Protein AF-A0ABD0R024-F1 (afdb_monomer)

Radius of gyration: 13.86 Å; Cα contacts (8 Å, |Δi|>4): 140; chains: 1; bounding box: 34×37×31 Å

Secondary structure (DSSP, 8-state):
-EEEEE-PPTT-BHHHHHHHTHHHHHTTPEEEEEE-TTS---S------TT-BGGGEEEEEE-SSHHHHHHHHHHHHT-TT-SSEEEE--S---HHHHHTT--

Sequence (103 aa):
RVLEVTDLPEGISRPEAEKLFNQLSLCGAKIQWLKDPQCPRGPGGGRGDANDPANLYTVVAVFPNTMAAQSASFKLNNSGGSLFKLRATKKNYDLRVLERASS

Mean predicted aligned error: 8.51 Å

Nearest PDB structures (foldseek):
  2peh-assembly1_A  TM=5.669E-01  e=3.418E-03  Homo sapiens
  7r31-assembly1_A  TM=4.659E-01  e=5.455E-02  Synechocystis sp. PCC 6803
  7cyf-assembly1_D  TM=4.393E-01  e=4.240E-02  Synechocystis sp. PCC 6803 substr. Kazusa
  4wan-assembly1_E  TM=4.550E-01  e=1.024E-01  Saccharomyces cerevisiae S288C
  6snj-assembly1_A  TM=4.995E-01  e=8.175E-01  Homo sapiens

Organism: Cirrhinus mrigala (NCBI:txid683832)

Structure (mmCIF, N/CA/C/O backbone):
data_AF-A0ABD0R024-F1
#
_entry.id   AF-A0ABD0R024-F1
#
loop_
_atom_site.group_PDB
_atom_site.id
_atom_site.type_symbol
_atom_site.label_atom_id
_atom_site.label_alt_id
_atom_site.label_comp_id
_atom_site.label_asym_id
_atom_site.label_entity_id
_atom_site.label_seq_id
_atom_site.pdbx_PDB_ins_code
_atom_site.Cartn_x
_atom_site.Cartn_y
_atom_site.Cartn_z
_atom_site.occupancy
_atom_site.B_iso_or_equiv
_atom_site.auth_seq_id
_atom_site.auth_comp_id
_atom_site.auth_asym_id
_atom_site.auth_atom_id
_atom_site.pdbx_PDB_model_num
ATOM 1 N N . ARG A 1 1 ? -2.332 -6.949 11.296 1.00 84.44 1 ARG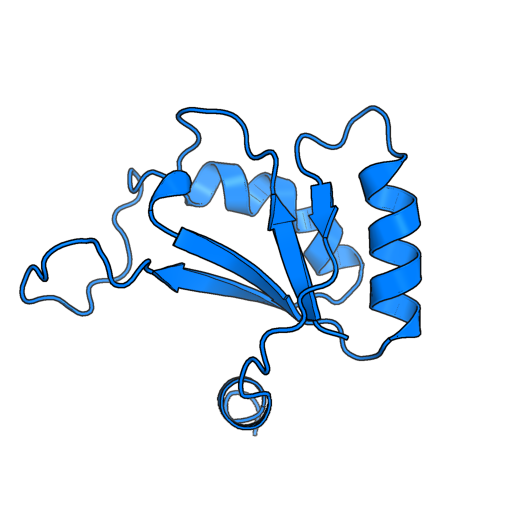 A N 1
ATOM 2 C CA . ARG A 1 1 ? -1.503 -7.446 10.169 1.00 84.44 1 ARG A CA 1
ATOM 3 C C . ARG A 1 1 ? -1.721 -6.709 8.841 1.00 84.44 1 ARG A C 1
ATOM 5 O O . ARG A 1 1 ? -0.959 -6.958 7.924 1.00 84.44 1 ARG A O 1
ATOM 12 N N . VAL A 1 2 ? -2.725 -5.832 8.706 1.00 89.38 2 VAL A N 1
ATOM 13 C CA . VAL A 1 2 ? -2.959 -5.041 7.479 1.00 89.38 2 VAL A CA 1
ATOM 14 C C . VAL A 1 2 ? -2.572 -3.590 7.730 1.00 89.38 2 VAL A C 1
ATOM 16 O O . VAL A 1 2 ? -2.898 -3.065 8.796 1.00 89.38 2 VAL A O 1
ATOM 19 N N . LEU A 1 3 ? -1.894 -2.966 6.771 1.00 92.25 3 LEU A N 1
ATOM 20 C CA . LEU A 1 3 ? -1.506 -1.557 6.803 1.00 92.25 3 LEU A CA 1
ATOM 21 C C . LEU A 1 3 ? -1.961 -0.871 5.515 1.00 92.25 3 LEU A C 1
ATOM 23 O O . LEU A 1 3 ? -1.887 -1.460 4.443 1.00 92.25 3 LEU A O 1
ATOM 27 N N . GLU A 1 4 ? -2.429 0.365 5.621 1.00 92.69 4 GLU A N 1
ATOM 28 C CA . GLU A 1 4 ? -2.708 1.224 4.470 1.00 92.69 4 GLU A CA 1
ATOM 29 C C . GLU A 1 4 ? -1.424 1.939 4.053 1.00 92.69 4 GLU A C 1
ATOM 31 O O . GLU A 1 4 ? -0.647 2.376 4.907 1.00 92.69 4 GLU A O 1
ATOM 36 N N . VAL A 1 5 ? -1.208 2.058 2.747 1.00 92.50 5 VAL A N 1
ATOM 37 C CA . VAL A 1 5 ? -0.141 2.887 2.193 1.00 92.50 5 VAL A CA 1
ATOM 38 C C . VAL A 1 5 ? -0.684 4.300 1.980 1.00 92.50 5 VAL A C 1
ATOM 40 O O . VAL A 1 5 ? -1.733 4.481 1.364 1.00 92.50 5 VAL A O 1
ATOM 43 N N . THR A 1 6 ? 0.027 5.300 2.491 1.00 90.56 6 THR A N 1
ATOM 44 C CA . THR A 1 6 ? -0.299 6.729 2.384 1.00 90.56 6 THR A CA 1
ATOM 45 C C . THR A 1 6 ? 0.924 7.530 1.929 1.00 90.56 6 THR A C 1
ATOM 47 O O . THR A 1 6 ? 1.994 6.956 1.728 1.00 90.56 6 THR A O 1
ATOM 50 N N . ASP A 1 7 ? 0.777 8.852 1.782 1.00 90.50 7 ASP A N 1
ATOM 51 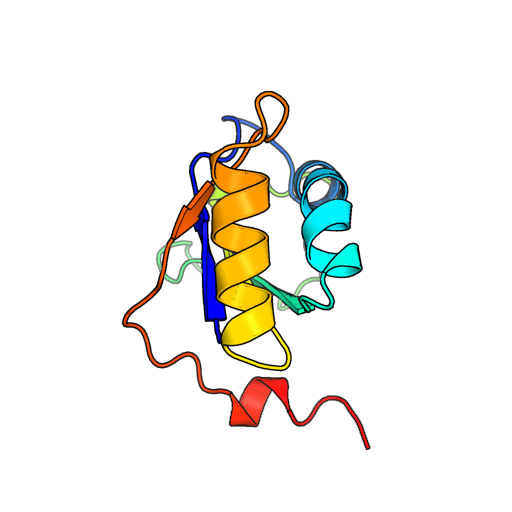C CA . ASP A 1 7 ? 1.835 9.767 1.311 1.00 90.50 7 ASP A CA 1
ATOM 52 C C . ASP A 1 7 ? 2.412 9.364 -0.060 1.00 90.50 7 ASP A C 1
ATOM 54 O O . ASP A 1 7 ? 3.577 9.621 -0.337 1.00 90.50 7 ASP A O 1
ATOM 58 N N . LEU A 1 8 ? 1.617 8.716 -0.921 1.00 90.19 8 LEU A N 1
ATOM 59 C CA . LEU A 1 8 ? 2.065 8.425 -2.280 1.00 90.19 8 LEU A CA 1
ATOM 60 C C . LEU A 1 8 ? 2.336 9.732 -3.036 1.00 90.19 8 LEU A C 1
ATOM 62 O O . LEU A 1 8 ? 1.574 10.689 -2.868 1.00 90.19 8 LEU A O 1
ATOM 66 N N . PRO A 1 9 ? 3.383 9.774 -3.876 1.00 89.56 9 PRO A N 1
ATOM 67 C CA . PRO A 1 9 ? 3.698 10.963 -4.650 1.00 89.56 9 PRO A CA 1
ATOM 68 C C . PRO A 1 9 ? 2.528 11.337 -5.564 1.00 89.56 9 PRO A C 1
ATOM 70 O O . PRO A 1 9 ? 1.904 10.480 -6.193 1.00 89.56 9 PRO A O 1
ATOM 73 N N . GLU A 1 10 ? 2.212 12.628 -5.615 1.00 88.25 10 GLU A N 1
ATOM 74 C CA . GLU A 1 10 ? 1.125 13.137 -6.445 1.00 88.25 10 GLU A CA 1
ATOM 75 C C . GLU A 1 10 ? 1.394 12.836 -7.927 1.00 88.25 10 GLU A C 1
ATOM 77 O O . GLU A 1 10 ? 2.521 12.955 -8.403 1.00 88.25 10 GLU A O 1
ATOM 82 N N . GLY A 1 11 ? 0.357 12.410 -8.652 1.00 86.44 11 GLY A N 1
ATOM 83 C CA . GLY A 1 11 ? 0.464 12.074 -10.073 1.00 86.44 11 GLY A CA 1
ATOM 84 C C . GLY A 1 11 ? 1.101 10.715 -10.373 1.00 86.44 11 GLY A C 1
ATOM 85 O O . GLY A 1 11 ? 1.205 10.365 -11.544 1.00 86.44 11 GLY A O 1
ATOM 86 N N . ILE A 1 12 ? 1.486 9.926 -9.360 1.00 90.69 12 ILE A N 1
ATOM 87 C CA . ILE A 1 12 ? 2.038 8.590 -9.601 1.00 90.69 12 ILE A CA 1
ATOM 88 C C . ILE A 1 12 ? 0.990 7.647 -10.191 1.00 90.69 12 ILE A C 1
ATOM 90 O O . ILE A 1 12 ? -0.131 7.517 -9.680 1.00 90.69 12 ILE A O 1
ATOM 94 N N . SER A 1 13 ? 1.377 6.941 -11.247 1.00 89.69 13 SER A N 1
ATOM 95 C CA . SER A 1 13 ? 0.540 5.914 -11.856 1.00 89.69 13 SER A CA 1
ATOM 96 C C . SER A 1 13 ? 0.548 4.646 -11.007 1.00 89.69 13 SER A C 1
ATOM 98 O O . SER A 1 13 ? 1.519 4.334 -10.310 1.00 89.69 13 SER A O 1
ATOM 100 N N . ARG A 1 14 ? -0.507 3.842 -11.107 1.00 87.38 14 ARG A N 1
ATOM 101 C CA . ARG A 1 14 ? -0.592 2.530 -10.459 1.00 87.38 14 ARG A CA 1
ATOM 102 C C . ARG A 1 14 ? 0.667 1.661 -10.660 1.00 87.38 14 ARG A C 1
ATOM 104 O O . ARG A 1 14 ? 1.228 1.250 -9.645 1.00 87.38 14 ARG A O 1
ATOM 111 N N . PRO A 1 15 ? 1.169 1.401 -11.886 1.00 87.88 15 PRO A N 1
ATOM 112 C CA . PRO A 1 15 ? 2.360 0.564 -12.066 1.00 87.88 15 PRO A CA 1
ATOM 113 C C . PRO A 1 15 ? 3.644 1.189 -11.505 1.00 87.88 15 PRO A C 1
ATOM 115 O O . PRO A 1 15 ? 4.565 0.470 -11.122 1.00 87.88 15 PRO A O 1
ATOM 118 N N . GLU A 1 16 ? 3.739 2.518 -11.437 1.00 90.25 16 GLU A N 1
ATOM 119 C CA . GLU A 1 16 ? 4.877 3.189 -10.802 1.00 90.25 16 GLU A CA 1
ATOM 120 C C . GLU A 1 16 ? 4.846 2.996 -9.287 1.00 90.25 16 GLU A C 1
ATOM 122 O O . GLU A 1 16 ? 5.859 2.644 -8.682 1.00 90.25 16 GLU A O 1
ATOM 127 N N . ALA A 1 17 ? 3.671 3.138 -8.680 1.00 90.75 17 ALA A N 1
ATOM 128 C CA . ALA A 1 17 ? 3.478 2.869 -7.264 1.00 90.75 17 ALA A CA 1
ATOM 129 C C . ALA A 1 17 ? 3.726 1.388 -6.925 1.00 90.75 17 ALA A C 1
ATOM 131 O O . ALA A 1 17 ? 4.352 1.095 -5.908 1.00 90.75 17 ALA A O 1
ATOM 132 N N . GLU A 1 18 ? 3.357 0.445 -7.801 1.00 89.25 18 GLU A N 1
ATOM 133 C CA . GLU A 1 18 ? 3.706 -0.974 -7.621 1.00 89.25 18 GLU A CA 1
ATOM 134 C C . GLU A 1 18 ? 5.220 -1.202 -7.506 1.00 89.25 18 GLU A C 1
ATOM 136 O O . GLU A 1 18 ? 5.650 -2.019 -6.688 1.00 89.25 18 GLU A O 1
ATOM 141 N N . LYS A 1 19 ? 6.046 -0.433 -8.232 1.00 89.94 19 LYS A N 1
ATOM 142 C CA . LYS A 1 19 ? 7.512 -0.513 -8.099 1.00 89.94 19 LYS A CA 1
ATOM 143 C C . LYS A 1 19 ? 7.985 -0.099 -6.707 1.00 89.94 19 LYS A C 1
ATOM 145 O O . LYS A 1 19 ? 8.914 -0.719 -6.189 1.00 89.94 19 LYS A O 1
ATOM 150 N N . LEU A 1 20 ? 7.345 0.898 -6.089 1.00 90.50 20 LEU A N 1
ATOM 151 C CA . LEU A 1 20 ? 7.643 1.316 -4.712 1.00 90.50 20 LEU A CA 1
ATOM 152 C C . LEU A 1 20 ? 7.311 0.200 -3.715 1.00 90.50 20 LEU A C 1
ATOM 154 O O . LEU A 1 20 ? 8.041 -0.037 -2.751 1.00 90.50 20 LEU A O 1
ATOM 158 N N . PHE A 1 21 ? 6.238 -0.544 -3.979 1.00 90.31 21 PHE A N 1
ATOM 159 C CA . PHE A 1 21 ? 5.762 -1.608 -3.098 1.00 90.31 21 PHE A CA 1
ATOM 160 C C . PHE A 1 21 ? 6.555 -2.908 -3.197 1.00 90.31 21 PHE A C 1
ATOM 162 O O . PHE A 1 21 ? 6.326 -3.814 -2.394 1.00 90.31 21 PHE A O 1
ATOM 169 N N . ASN A 1 22 ? 7.549 -2.998 -4.083 1.00 90.19 22 ASN A N 1
ATOM 170 C CA . ASN A 1 22 ? 8.485 -4.121 -4.078 1.00 90.19 22 ASN A CA 1
ATOM 171 C C . ASN A 1 22 ? 9.118 -4.330 -2.695 1.00 90.19 22 ASN A C 1
ATOM 173 O O . ASN A 1 22 ? 9.248 -5.467 -2.251 1.00 90.19 22 ASN A O 1
ATOM 177 N N . GLN A 1 23 ? 9.429 -3.257 -1.955 1.00 88.62 23 GLN A N 1
ATOM 178 C CA . GLN A 1 23 ? 9.979 -3.388 -0.599 1.00 88.62 23 GLN A CA 1
ATOM 179 C C . GLN A 1 23 ? 8.986 -3.997 0.403 1.00 88.62 23 GLN A C 1
ATOM 181 O O . GLN A 1 23 ? 9.386 -4.731 1.308 1.00 88.62 23 GLN A O 1
ATOM 186 N N . LEU A 1 24 ? 7.690 -3.730 0.230 1.00 90.50 24 LEU A N 1
ATOM 187 C CA . LEU A 1 24 ? 6.628 -4.351 1.023 1.00 90.50 24 LEU A CA 1
ATOM 188 C C . LEU A 1 24 ? 6.494 -5.836 0.681 1.00 90.50 24 LEU A C 1
ATOM 190 O O . LEU A 1 24 ? 6.412 -6.663 1.588 1.00 90.50 24 LEU A O 1
ATOM 194 N N . SER A 1 25 ? 6.543 -6.170 -0.611 1.00 88.44 25 SER A N 1
ATOM 195 C CA . SER A 1 25 ? 6.531 -7.555 -1.096 1.00 88.44 25 SER A CA 1
ATOM 196 C C . SER A 1 25 ? 7.716 -8.360 -0.551 1.00 88.44 25 SER A C 1
ATOM 198 O O . SER A 1 25 ? 7.536 -9.471 -0.058 1.00 88.44 25 SER A O 1
ATOM 200 N N . LEU A 1 26 ? 8.913 -7.760 -0.495 1.00 88.06 26 LEU A N 1
ATOM 201 C CA . LEU A 1 26 ? 10.098 -8.355 0.142 1.00 88.06 26 LEU A CA 1
ATOM 202 C C . LEU A 1 26 ? 9.916 -8.613 1.647 1.00 88.06 26 LEU A C 1
ATOM 204 O O . LEU A 1 26 ? 10.527 -9.526 2.195 1.00 88.06 26 LEU A O 1
ATOM 208 N N . CYS A 1 27 ? 9.060 -7.841 2.321 1.00 85.69 27 CYS A N 1
ATOM 209 C CA . CYS A 1 27 ? 8.665 -8.089 3.712 1.00 85.69 27 CYS A CA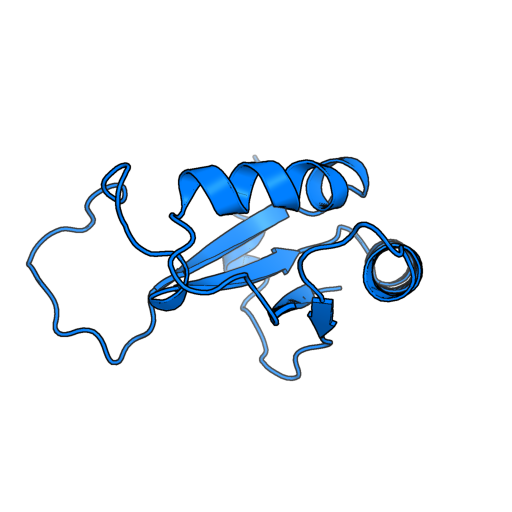 1
ATOM 210 C C . CYS A 1 27 ? 7.526 -9.124 3.839 1.00 85.69 27 CYS A C 1
ATOM 212 O O . CYS A 1 27 ? 6.996 -9.323 4.935 1.00 85.69 27 CYS A O 1
ATOM 214 N N . GLY A 1 28 ? 7.125 -9.763 2.736 1.00 87.06 28 GLY A N 1
ATOM 215 C CA . GLY A 1 28 ? 6.041 -10.741 2.672 1.00 87.06 28 GLY A CA 1
ATOM 216 C C . GLY A 1 28 ? 4.645 -10.125 2.600 1.00 87.06 28 GLY A C 1
ATOM 217 O O . GLY A 1 28 ? 3.663 -10.829 2.829 1.00 87.06 28 GLY A O 1
ATOM 218 N N . ALA A 1 29 ? 4.522 -8.823 2.332 1.00 91.00 29 ALA A N 1
ATOM 219 C CA . ALA A 1 29 ? 3.217 -8.188 2.215 1.00 91.00 29 ALA A CA 1
ATOM 220 C C . ALA A 1 29 ? 2.589 -8.454 0.844 1.00 91.00 29 ALA A C 1
ATOM 222 O O . ALA A 1 29 ? 3.194 -8.198 -0.196 1.00 91.00 29 ALA A O 1
ATOM 223 N N . LYS A 1 30 ? 1.324 -8.868 0.838 1.00 90.25 30 LYS A N 1
ATOM 224 C CA . LYS A 1 30 ? 0.494 -8.874 -0.365 1.00 90.25 30 LYS A CA 1
ATOM 225 C C . LYS A 1 30 ? -0.118 -7.493 -0.560 1.00 90.25 30 LYS A C 1
ATOM 227 O O . LYS A 1 30 ? -0.808 -6.992 0.329 1.00 90.25 30 LYS A O 1
ATOM 232 N N . ILE A 1 31 ? 0.121 -6.893 -1.719 1.00 90.38 31 ILE A N 1
ATOM 233 C CA . ILE A 1 31 ? -0.426 -5.582 -2.066 1.00 90.38 31 ILE A CA 1
ATOM 234 C C . ILE A 1 31 ? -1.793 -5.756 -2.704 1.00 90.38 31 ILE A C 1
ATOM 236 O O . ILE A 1 31 ? -1.964 -6.534 -3.642 1.00 90.38 31 ILE A O 1
ATOM 240 N N . GLN A 1 32 ? -2.768 -5.025 -2.188 1.00 88.19 32 GLN A N 1
ATOM 241 C CA . GLN A 1 32 ? -4.131 -5.039 -2.671 1.00 88.19 32 GLN A CA 1
ATOM 242 C C . GLN A 1 32 ? -4.563 -3.609 -2.976 1.00 88.19 32 GLN A C 1
ATOM 244 O O . GLN A 1 32 ? -4.569 -2.733 -2.115 1.00 88.19 32 GLN A O 1
ATOM 249 N N . TRP A 1 33 ? -4.953 -3.400 -4.226 1.00 87.75 33 TRP A N 1
ATOM 250 C CA . TRP A 1 33 ? -5.519 -2.152 -4.712 1.00 87.75 33 TRP A CA 1
ATOM 251 C C . TRP A 1 33 ? -7.035 -2.203 -4.534 1.00 87.75 33 TRP A C 1
ATOM 253 O O . TRP A 1 33 ? -7.691 -3.105 -5.062 1.00 87.75 33 TRP A O 1
ATOM 263 N N . LEU A 1 34 ? -7.591 -1.268 -3.770 1.00 85.19 34 LEU A N 1
ATOM 264 C CA . LEU A 1 34 ? -9.025 -1.134 -3.532 1.00 85.19 34 LEU A CA 1
ATOM 265 C C . LEU A 1 34 ? -9.493 0.166 -4.179 1.00 85.19 34 LEU A C 1
ATOM 267 O O . LEU A 1 34 ? -9.071 1.240 -3.770 1.00 85.19 34 LEU A O 1
ATOM 271 N N . LYS A 1 35 ? -10.336 0.082 -5.208 1.00 79.81 35 LYS A N 1
ATOM 272 C CA . LYS A 1 35 ? -10.855 1.274 -5.891 1.00 79.81 35 LYS A CA 1
ATOM 273 C C . LYS A 1 35 ? -11.767 2.062 -4.953 1.00 79.81 35 LYS A C 1
ATOM 275 O O . LYS A 1 35 ? -12.622 1.459 -4.300 1.00 79.81 35 LYS A O 1
ATOM 280 N N . ASP A 1 36 ? -11.589 3.378 -4.890 1.00 70.56 36 ASP A N 1
ATOM 281 C CA . ASP A 1 36 ? -12.433 4.216 -4.046 1.00 70.56 36 ASP A CA 1
ATOM 282 C C . ASP A 1 36 ? -13.895 4.198 -4.549 1.00 70.56 36 ASP A C 1
ATOM 284 O O . ASP A 1 36 ? -14.138 4.336 -5.757 1.00 70.56 36 ASP A O 1
ATOM 288 N N . PRO A 1 37 ? -14.888 3.988 -3.662 1.00 58.06 37 PRO A N 1
ATOM 289 C CA . PRO A 1 37 ? -16.294 3.892 -4.049 1.00 58.06 37 PRO A CA 1
ATOM 290 C C . PRO A 1 37 ? -16.882 5.201 -4.600 1.00 58.06 37 PRO A C 1
ATOM 292 O O . PRO A 1 37 ? -17.970 5.157 -5.175 1.00 58.06 37 PRO A O 1
ATOM 295 N N . GLN A 1 38 ? -16.208 6.344 -4.440 1.00 55.09 38 GLN A N 1
ATOM 296 C CA . GLN A 1 38 ? -16.685 7.652 -4.899 1.00 55.09 38 GLN A CA 1
ATOM 297 C C . GLN A 1 38 ? -16.435 7.899 -6.394 1.00 55.09 38 GLN A C 1
ATOM 299 O O . GLN A 1 38 ? -16.994 8.840 -6.954 1.00 55.09 38 GLN A O 1
ATOM 304 N N . CYS A 1 39 ? -15.651 7.054 -7.072 1.00 50.22 39 CYS A N 1
ATOM 305 C CA . CYS A 1 39 ? -15.498 7.142 -8.523 1.00 50.22 39 CYS A CA 1
ATOM 306 C C . CYS A 1 39 ? -16.740 6.566 -9.231 1.00 50.22 39 CYS A C 1
ATOM 308 O O . CYS A 1 39 ? -16.995 5.360 -9.116 1.00 50.22 39 CYS A O 1
ATOM 310 N N . PRO A 1 40 ? -17.513 7.376 -9.984 1.00 45.81 40 PRO A N 1
ATOM 311 C CA . PRO A 1 40 ? -18.692 6.896 -10.688 1.00 45.81 40 PRO A CA 1
ATOM 312 C C . PRO A 1 40 ? -18.319 5.770 -11.658 1.00 45.81 40 PRO A C 1
ATOM 314 O O . PRO A 1 40 ? -17.348 5.829 -12.413 1.00 45.81 40 PRO A O 1
ATOM 317 N N . ARG A 1 41 ? -19.096 4.692 -11.564 1.00 54.44 41 ARG A N 1
ATOM 318 C CA . ARG A 1 41 ? -18.909 3.425 -12.267 1.00 54.44 41 ARG A CA 1
ATOM 319 C C . ARG A 1 41 ? -18.986 3.619 -13.783 1.00 54.44 41 ARG A C 1
ATOM 321 O O . ARG A 1 41 ? -20.069 3.822 -14.319 1.00 54.44 41 ARG A O 1
ATOM 328 N N . GLY A 1 42 ? -17.864 3.441 -14.474 1.00 46.38 42 GLY A N 1
ATOM 329 C CA . GLY A 1 42 ? -17.885 2.925 -15.843 1.00 46.38 42 GLY A CA 1
ATOM 330 C C . GLY A 1 42 ? -18.159 1.411 -15.815 1.00 46.38 42 GLY A C 1
ATOM 331 O O . GLY A 1 42 ? -17.687 0.735 -14.892 1.00 46.38 42 GLY A O 1
ATOM 332 N N . PRO A 1 43 ? -18.925 0.853 -16.769 1.00 42.53 43 PRO A N 1
ATOM 333 C CA . PRO A 1 43 ? -19.264 -0.564 -16.812 1.00 42.53 43 PRO A CA 1
ATOM 334 C C . PRO A 1 43 ? -18.034 -1.353 -17.263 1.00 42.53 43 PRO A C 1
ATOM 336 O O . PRO A 1 43 ? -17.810 -1.595 -18.442 1.00 42.53 43 PRO A O 1
ATOM 339 N N . GLY A 1 44 ? -17.186 -1.720 -16.316 1.00 44.41 44 GLY A N 1
ATOM 340 C CA . GLY A 1 44 ? -15.998 -2.494 -16.618 1.00 44.41 44 GLY A CA 1
ATOM 341 C C . GLY A 1 44 ? -15.255 -2.830 -15.347 1.00 44.41 44 GLY A C 1
ATOM 342 O O . GLY A 1 44 ? -14.546 -1.989 -14.800 1.00 44.41 44 GLY A O 1
ATOM 343 N N . GLY A 1 45 ? -15.356 -4.086 -14.909 1.00 48.41 45 GLY A N 1
ATOM 344 C CA . GLY A 1 45 ? -14.353 -4.735 -14.058 1.00 48.41 45 GLY A CA 1
ATOM 345 C C . GLY A 1 45 ? -13.039 -4.913 -14.828 1.00 48.41 45 GLY A C 1
ATOM 346 O O . GLY A 1 45 ? -12.524 -6.021 -14.962 1.00 48.41 45 GLY A O 1
ATOM 347 N N . GLY A 1 46 ? -12.562 -3.819 -15.418 1.00 46.47 46 GLY A N 1
ATOM 348 C CA . GLY A 1 46 ? -11.397 -3.731 -16.264 1.00 46.47 46 GLY A CA 1
ATOM 349 C C . GLY A 1 46 ? -10.180 -3.579 -15.380 1.00 46.47 46 GLY A C 1
ATOM 350 O O . GLY A 1 46 ? -10.032 -2.603 -14.653 1.00 46.47 46 GLY A O 1
ATOM 351 N N . ARG A 1 47 ? -9.349 -4.612 -15.428 1.00 54.72 47 ARG A N 1
ATOM 352 C CA . ARG A 1 47 ? -7.893 -4.578 -15.279 1.00 54.72 47 ARG A CA 1
ATOM 353 C C . ARG A 1 47 ? -7.415 -3.145 -15.560 1.00 54.72 47 ARG A C 1
ATOM 355 O O . ARG A 1 47 ? -7.547 -2.704 -16.695 1.00 54.72 47 ARG A O 1
ATOM 362 N N . GLY A 1 48 ? 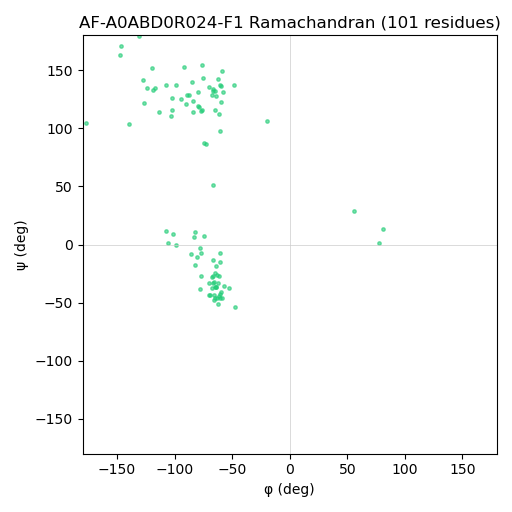-7.025 -2.429 -14.501 1.00 52.91 48 GLY A N 1
ATOM 363 C CA . GLY A 1 48 ? -6.701 -1.003 -14.568 1.00 52.91 48 GLY A CA 1
ATOM 364 C C . GLY A 1 48 ? -5.766 -0.715 -15.735 1.00 52.91 48 GLY A C 1
ATOM 365 O O . GLY A 1 48 ? -4.855 -1.502 -16.002 1.00 52.91 48 GLY A O 1
ATOM 366 N N . ASP A 1 49 ? -6.050 0.367 -16.441 1.00 56.69 49 ASP A N 1
ATOM 367 C CA . ASP A 1 49 ? -5.210 0.862 -17.515 1.00 56.69 49 ASP A CA 1
ATOM 368 C C . ASP A 1 49 ? -3.810 1.162 -16.954 1.00 56.69 49 ASP A C 1
ATOM 370 O O . ASP A 1 49 ? -3.652 1.508 -15.778 1.00 56.69 49 ASP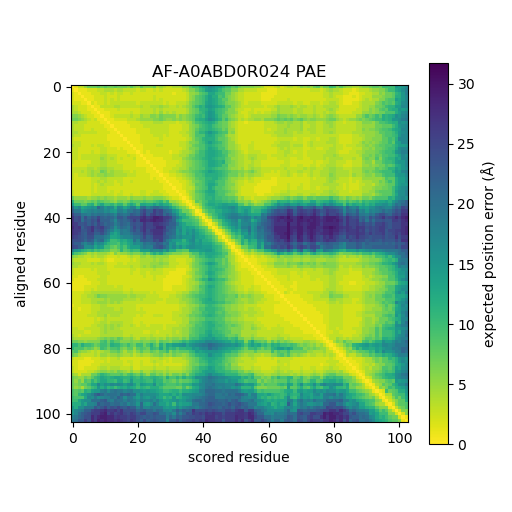 A O 1
ATOM 374 N N . ALA A 1 50 ? -2.768 1.023 -17.774 1.00 58.53 50 ALA A N 1
ATOM 375 C CA . ALA A 1 50 ? -1.392 1.270 -17.340 1.00 58.53 50 ALA A CA 1
ATOM 376 C C . ALA A 1 50 ? -1.169 2.719 -16.851 1.00 58.53 50 ALA A C 1
ATOM 378 O O . ALA A 1 50 ? -0.179 2.981 -16.170 1.00 58.53 50 ALA A O 1
ATOM 379 N N . ASN A 1 51 ? -2.094 3.636 -17.150 1.00 65.44 51 ASN A N 1
ATOM 380 C CA . ASN A 1 51 ? -2.044 5.042 -16.750 1.00 65.44 51 ASN A CA 1
ATOM 381 C C . ASN A 1 51 ? -3.057 5.415 -15.654 1.00 65.44 51 ASN A C 1
ATOM 383 O O . ASN A 1 51 ? -3.270 6.599 -15.401 1.00 65.44 51 ASN A O 1
ATOM 387 N N . ASP A 1 52 ? -3.703 4.442 -15.004 1.00 82.00 52 ASP A N 1
ATOM 388 C CA . ASP A 1 52 ? -4.601 4.721 -13.880 1.00 82.00 52 ASP A CA 1
ATOM 389 C C . ASP A 1 52 ? -3.831 5.428 -12.743 1.00 82.00 52 ASP A C 1
ATOM 391 O O . ASP A 1 52 ? -2.860 4.861 -12.223 1.00 82.00 52 ASP A O 1
ATOM 395 N N . PRO A 1 53 ? -4.245 6.631 -12.307 1.00 85.81 53 PRO A N 1
ATOM 396 C CA . PRO A 1 53 ? -3.565 7.322 -11.223 1.00 85.81 53 PRO A CA 1
ATOM 397 C C . PRO A 1 53 ? -3.803 6.597 -9.892 1.00 85.81 53 PRO A C 1
ATOM 399 O O . PRO A 1 53 ? -4.917 6.175 -9.566 1.00 85.81 53 PRO A O 1
ATOM 402 N N . ALA A 1 54 ? -2.740 6.439 -9.100 1.00 88.25 54 ALA A N 1
ATOM 403 C CA . ALA A 1 54 ? -2.777 5.652 -7.868 1.00 88.25 54 ALA A CA 1
ATOM 404 C C . ALA A 1 54 ? -3.707 6.255 -6.801 1.00 88.25 54 ALA A C 1
ATOM 406 O O . ALA A 1 54 ? -4.228 5.523 -5.966 1.00 88.25 54 ALA A O 1
ATOM 407 N N . ASN A 1 55 ? -3.951 7.569 -6.851 1.00 84.69 55 ASN A N 1
ATOM 408 C CA . ASN A 1 55 ? -4.816 8.287 -5.909 1.00 84.69 55 ASN A CA 1
ATOM 409 C C . ASN A 1 55 ? -6.296 7.856 -5.958 1.00 84.69 55 ASN A C 1
ATOM 411 O O . ASN A 1 55 ? -7.019 8.089 -4.993 1.00 84.69 55 ASN A O 1
ATOM 415 N N . LEU A 1 56 ? -6.746 7.201 -7.035 1.00 85.44 56 LEU A N 1
ATOM 416 C CA . LEU A 1 56 ? -8.107 6.656 -7.156 1.00 85.44 56 LEU A CA 1
ATOM 417 C C . LEU A 1 56 ? -8.296 5.357 -6.366 1.00 85.44 56 LEU A C 1
ATOM 419 O O . LEU A 1 56 ? -9.404 4.813 -6.286 1.00 85.44 56 LEU A O 1
ATOM 423 N N . TYR A 1 57 ? -7.208 4.822 -5.823 1.00 86.12 57 TYR A N 1
ATOM 424 C CA . TYR A 1 57 ? -7.183 3.547 -5.146 1.00 86.12 57 TYR A CA 1
ATOM 425 C C . TYR A 1 57 ? -6.642 3.720 -3.72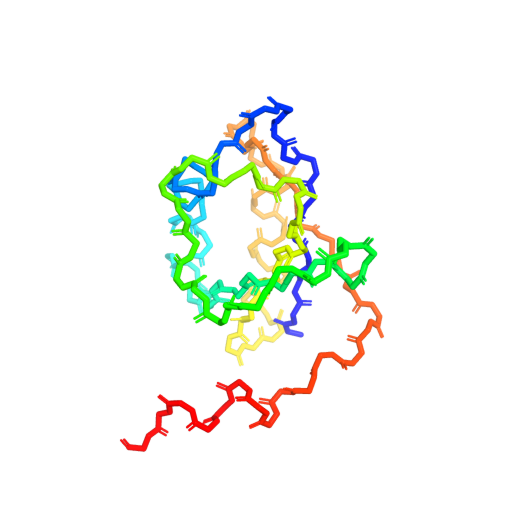9 1.00 86.12 57 TYR A C 1
ATOM 427 O O . TYR A 1 57 ? -5.604 4.326 -3.486 1.00 86.12 57 TYR A O 1
ATOM 435 N N . THR A 1 58 ? -7.319 3.096 -2.775 1.00 88.12 58 THR A N 1
ATOM 436 C CA . THR A 1 58 ? -6.739 2.809 -1.469 1.00 88.12 58 THR A CA 1
ATOM 437 C C . THR A 1 58 ? -5.849 1.579 -1.600 1.00 88.12 58 THR A C 1
ATOM 439 O O . THR A 1 58 ? -6.320 0.492 -1.943 1.00 88.12 58 THR A O 1
ATOM 442 N N . VAL A 1 59 ? -4.560 1.729 -1.314 1.00 90.06 59 VAL A N 1
ATOM 443 C CA . VAL A 1 59 ? -3.610 0.614 -1.339 1.00 90.06 59 VAL A CA 1
ATOM 444 C C . VAL A 1 59 ? -3.467 0.035 0.061 1.00 90.06 59 VAL A C 1
ATOM 446 O O . VAL A 1 59 ? -3.130 0.746 1.010 1.00 90.06 59 VAL A O 1
ATOM 449 N N . VAL A 1 60 ? -3.687 -1.272 0.189 1.00 91.44 60 VAL A N 1
ATOM 450 C CA . VAL A 1 60 ? -3.507 -1.999 1.448 1.00 91.44 60 VAL A CA 1
ATOM 451 C C . VAL A 1 60 ? -2.438 -3.077 1.307 1.00 91.44 60 VAL A C 1
ATOM 453 O O . VAL A 1 60 ? -2.425 -3.852 0.354 1.00 91.44 60 VAL A O 1
ATOM 456 N N . ALA A 1 61 ? -1.534 -3.128 2.277 1.00 92.19 61 ALA A N 1
ATOM 457 C CA . ALA A 1 61 ? -0.487 -4.125 2.420 1.00 92.19 61 ALA A CA 1
ATOM 458 C C . ALA A 1 61 ? -0.899 -5.142 3.492 1.00 92.19 61 ALA A C 1
ATOM 460 O O . ALA A 1 61 ? -1.057 -4.807 4.671 1.00 92.19 61 ALA A O 1
ATOM 461 N N . VAL A 1 62 ? -1.090 -6.395 3.085 1.00 91.00 62 VAL A N 1
ATOM 462 C CA . VAL A 1 62 ? -1.521 -7.493 3.957 1.00 91.00 62 VAL A CA 1
ATOM 463 C C . VAL A 1 62 ? -0.329 -8.376 4.285 1.00 91.00 62 VAL A C 1
ATOM 465 O O . VAL A 1 62 ? 0.188 -9.079 3.424 1.00 91.00 62 VAL A O 1
ATOM 468 N N . PHE A 1 63 ? 0.103 -8.343 5.540 1.00 90.19 63 PHE A N 1
ATOM 469 C CA . PHE A 1 63 ? 1.242 -9.119 6.020 1.00 90.19 63 PHE A CA 1
ATOM 470 C C . PHE A 1 63 ? 0.790 -10.473 6.582 1.00 90.19 63 PHE A C 1
ATOM 472 O O . PHE A 1 63 ? -0.320 -10.567 7.121 1.00 90.19 63 PHE A O 1
ATOM 479 N N . PRO A 1 64 ? 1.654 -11.506 6.553 1.00 86.94 64 PRO A N 1
ATOM 480 C CA . PRO A 1 64 ? 1.331 -12.830 7.088 1.00 86.94 64 PRO A CA 1
ATOM 481 C C . PRO A 1 64 ? 1.047 -12.794 8.595 1.00 86.94 64 PRO A C 1
ATOM 483 O O . PRO A 1 64 ? 0.182 -13.515 9.090 1.00 86.94 64 PRO A O 1
ATOM 486 N N . ASN A 1 65 ? 1.725 -11.910 9.334 1.00 87.12 65 ASN A N 1
ATOM 487 C CA . ASN A 1 65 ? 1.558 -11.740 10.774 1.00 87.12 65 ASN A CA 1
ATOM 488 C C . ASN A 1 65 ? 1.754 -10.273 11.206 1.00 87.12 65 ASN A C 1
ATOM 490 O O . ASN A 1 65 ? 2.145 -9.406 10.421 1.00 87.12 65 ASN A O 1
ATOM 494 N N . THR A 1 66 ? 1.436 -9.976 12.469 1.00 88.19 66 THR A N 1
ATOM 495 C CA . THR A 1 66 ? 1.536 -8.615 13.024 1.00 88.19 66 THR A CA 1
ATOM 496 C C . THR A 1 66 ? 2.983 -8.150 13.192 1.00 88.19 66 THR A C 1
ATOM 498 O O . THR A 1 66 ? 3.250 -6.971 12.978 1.00 88.19 66 THR A O 1
ATOM 501 N N . MET A 1 67 ? 3.916 -9.056 13.500 1.00 89.94 67 MET A N 1
ATOM 502 C CA . MET A 1 67 ? 5.335 -8.729 13.678 1.00 89.94 67 MET A CA 1
ATOM 503 C C . MET A 1 67 ? 5.954 -8.191 12.378 1.00 89.94 67 MET A C 1
ATOM 505 O O . MET A 1 67 ? 6.602 -7.148 12.384 1.00 89.94 67 MET A O 1
ATOM 509 N N . ALA A 1 68 ? 5.690 -8.856 11.247 1.00 90.50 68 ALA A N 1
ATOM 510 C CA . ALA A 1 68 ? 6.140 -8.432 9.923 1.00 90.50 68 ALA A CA 1
ATOM 511 C C . ALA A 1 68 ? 5.575 -7.054 9.552 1.00 90.50 68 ALA A C 1
ATOM 513 O O . ALA A 1 68 ? 6.317 -6.190 9.094 1.00 90.50 68 ALA A O 1
ATOM 514 N N . ALA A 1 69 ? 4.288 -6.817 9.834 1.00 91.56 69 ALA A N 1
ATOM 515 C CA . ALA A 1 69 ? 3.666 -5.512 9.623 1.00 91.56 69 ALA A CA 1
ATOM 516 C C . ALA A 1 69 ? 4.341 -4.413 10.462 1.00 91.56 69 ALA A C 1
ATOM 518 O O . ALA A 1 69 ? 4.661 -3.348 9.939 1.00 91.56 69 ALA A O 1
ATOM 519 N N . GLN A 1 70 ? 4.593 -4.666 11.750 1.00 91.75 70 GLN A N 1
ATOM 520 C CA . GLN A 1 70 ? 5.250 -3.694 12.629 1.00 91.75 70 GLN A CA 1
ATOM 521 C C . GLN A 1 70 ? 6.688 -3.406 12.193 1.00 91.75 70 GLN A C 1
ATOM 523 O O . GLN A 1 70 ? 7.067 -2.241 12.088 1.00 91.75 70 GLN A O 1
ATOM 528 N N . SER A 1 71 ? 7.467 -4.445 11.878 1.00 91.81 71 SER A N 1
ATOM 529 C CA . SER A 1 71 ? 8.843 -4.291 11.399 1.00 91.81 71 SER A CA 1
ATOM 530 C C . SER A 1 71 ? 8.899 -3.517 10.082 1.00 91.81 71 SER A C 1
ATOM 532 O O . SER A 1 71 ? 9.698 -2.591 9.957 1.00 91.81 71 SER A O 1
ATOM 534 N N . ALA A 1 72 ? 8.021 -3.831 9.124 1.00 91.44 72 ALA A N 1
ATOM 535 C CA . ALA A 1 72 ? 7.948 -3.121 7.851 1.00 91.44 72 ALA A CA 1
ATOM 536 C C . ALA A 1 72 ? 7.499 -1.668 8.031 1.00 91.44 72 ALA A C 1
ATOM 538 O O . ALA A 1 72 ? 8.111 -0.777 7.452 1.00 91.44 72 ALA A O 1
ATOM 539 N N . SER A 1 73 ? 6.488 -1.407 8.868 1.00 91.50 73 SER A N 1
ATOM 540 C CA . SER A 1 73 ? 6.054 -0.043 9.187 1.00 91.50 73 SER A CA 1
ATOM 541 C C . SER A 1 73 ? 7.183 0.769 9.798 1.00 91.50 73 SER A C 1
ATOM 543 O O . SER A 1 73 ? 7.415 1.889 9.362 1.00 91.50 73 SER A O 1
ATOM 545 N N . PHE A 1 74 ? 7.913 0.208 10.760 1.00 90.62 74 PHE A N 1
ATOM 546 C CA . PHE A 1 74 ? 9.037 0.896 11.380 1.00 90.62 74 PHE A CA 1
ATOM 547 C C . PHE A 1 74 ? 10.175 1.131 10.383 1.00 90.62 74 PHE A C 1
ATOM 549 O O . PHE A 1 74 ? 10.668 2.252 10.273 1.00 90.62 74 PHE A O 1
ATOM 556 N N . LYS A 1 75 ? 10.558 0.093 9.628 1.00 90.25 75 LYS A N 1
ATOM 557 C CA . LYS A 1 75 ? 11.651 0.141 8.653 1.00 90.25 75 LYS A CA 1
ATOM 558 C C . LYS A 1 75 ? 11.360 1.134 7.535 1.00 90.25 75 LYS A C 1
ATOM 560 O O . LYS A 1 75 ? 12.205 1.968 7.256 1.00 90.25 75 LYS A O 1
ATOM 565 N N . LEU A 1 76 ? 10.191 1.053 6.903 1.00 90.31 76 LEU A N 1
ATOM 566 C CA . LEU A 1 76 ? 9.852 1.865 5.734 1.00 90.31 76 LEU A CA 1
ATOM 567 C C . LEU A 1 76 ? 9.468 3.295 6.121 1.00 90.31 76 LEU A C 1
ATOM 569 O O . LEU A 1 76 ? 9.921 4.217 5.457 1.00 90.31 76 LEU A O 1
ATOM 573 N N . ASN A 1 77 ? 8.746 3.515 7.228 1.00 91.69 77 ASN A N 1
ATOM 574 C CA . ASN A 1 77 ? 8.408 4.882 7.653 1.00 91.69 77 ASN A CA 1
ATOM 575 C C . ASN A 1 77 ? 9.634 5.686 8.105 1.00 91.69 77 ASN A C 1
ATOM 577 O O . ASN A 1 77 ? 9.613 6.908 8.002 1.00 91.69 77 ASN A O 1
ATOM 581 N N . ASN A 1 78 ? 10.675 5.019 8.617 1.00 87.50 78 ASN A N 1
ATOM 582 C CA . ASN A 1 78 ? 11.937 5.661 9.001 1.00 87.50 78 ASN A CA 1
ATOM 583 C C . ASN A 1 78 ? 13.036 5.515 7.938 1.00 87.50 78 ASN A C 1
ATOM 585 O O . ASN A 1 78 ? 14.145 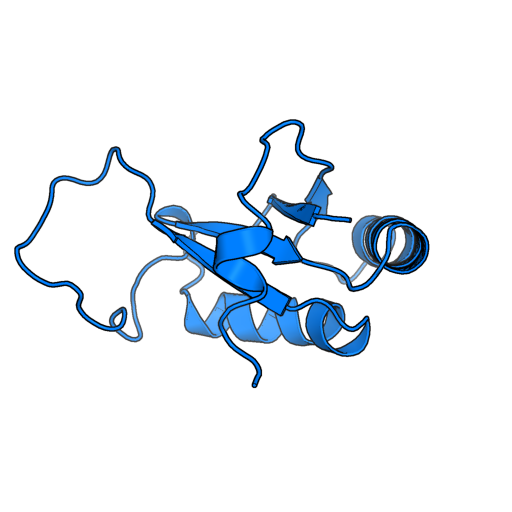6.009 8.132 1.00 87.50 78 ASN A O 1
ATOM 589 N N . SER A 1 79 ? 12.765 4.837 6.820 1.00 82.25 79 SER A N 1
ATOM 590 C CA . SER A 1 79 ? 13.723 4.751 5.723 1.00 82.25 79 SER A CA 1
ATOM 591 C C . SER A 1 79 ? 13.697 6.073 4.966 1.00 82.25 79 SER A C 1
ATOM 593 O O . SER A 1 79 ? 12.694 6.402 4.337 1.00 82.25 79 SER A O 1
ATOM 595 N N . GLY A 1 80 ? 14.802 6.821 4.989 1.00 71.62 80 GLY A N 1
ATOM 596 C CA . GLY A 1 80 ? 14.911 8.123 4.316 1.00 71.62 80 GLY A CA 1
ATOM 597 C C . GLY A 1 80 ? 14.707 8.093 2.792 1.00 71.62 80 GLY A C 1
ATOM 598 O O . GLY A 1 80 ? 14.641 9.149 2.178 1.00 71.62 80 GLY A O 1
ATOM 599 N N . GLY A 1 81 ? 14.598 6.905 2.182 1.00 72.62 81 GLY A N 1
ATOM 600 C CA . GLY A 1 81 ? 14.282 6.715 0.762 1.00 72.62 81 GLY A CA 1
ATOM 601 C C . GLY A 1 81 ? 12.856 6.230 0.466 1.00 72.62 81 GLY A C 1
ATOM 602 O O . GLY A 1 81 ? 12.547 5.980 -0.696 1.00 72.62 81 GLY A O 1
ATOM 603 N N . SER A 1 82 ? 11.992 6.045 1.472 1.00 81.62 82 SER A N 1
ATOM 604 C CA . SER A 1 82 ? 10.610 5.608 1.233 1.00 81.62 82 SER A CA 1
ATOM 605 C C . SER A 1 82 ? 9.746 6.779 0.7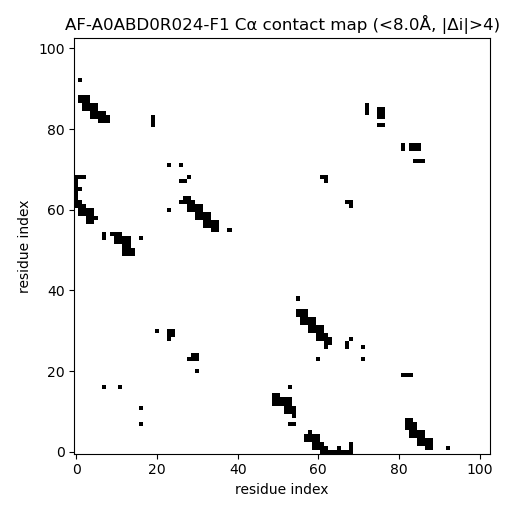66 1.00 81.62 82 SER A C 1
ATOM 607 O O . SER A 1 82 ? 9.531 7.737 1.504 1.00 81.62 82 SER A O 1
ATOM 609 N N . LEU A 1 83 ? 9.200 6.675 -0.447 1.00 87.00 83 LEU A N 1
ATOM 610 C CA . LEU A 1 83 ? 8.261 7.649 -1.026 1.00 87.00 83 LEU A CA 1
ATOM 611 C C . LEU A 1 83 ? 6.814 7.439 -0.560 1.00 87.00 83 LEU A C 1
ATOM 613 O O . LEU A 1 83 ? 5.888 7.984 -1.142 1.00 87.00 83 LEU A O 1
ATOM 617 N N . PHE A 1 84 ? 6.603 6.589 0.438 1.00 91.81 84 PHE A N 1
ATOM 618 C CA . PHE A 1 84 ? 5.294 6.303 1.000 1.00 91.81 84 PHE A CA 1
ATOM 619 C C . PHE A 1 84 ? 5.421 5.992 2.485 1.00 91.81 84 PHE A C 1
ATOM 621 O O . PHE A 1 84 ? 6.497 5.641 2.986 1.00 91.81 84 PHE A O 1
ATOM 628 N N . LYS A 1 85 ? 4.293 6.061 3.184 1.00 92.12 85 LYS A N 1
ATOM 629 C CA . LYS A 1 85 ? 4.176 5.679 4.589 1.00 92.12 85 LYS A CA 1
ATOM 630 C C . LYS A 1 85 ? 3.172 4.561 4.762 1.00 92.12 85 LYS A C 1
ATOM 632 O O . LYS A 1 85 ? 2.221 4.417 4.004 1.00 92.12 85 LYS A O 1
ATOM 637 N N . LEU A 1 86 ? 3.389 3.774 5.798 1.00 93.31 86 LEU A N 1
ATOM 638 C CA . LEU A 1 86 ? 2.473 2.757 6.263 1.00 93.31 86 LEU A CA 1
ATOM 639 C C . LEU A 1 86 ? 1.726 3.265 7.487 1.00 93.31 86 LEU A C 1
ATOM 641 O O . LEU A 1 86 ? 2.337 3.656 8.488 1.00 93.31 86 LEU A O 1
ATOM 645 N N . ARG A 1 87 ? 0.398 3.205 7.426 1.00 91.94 87 ARG A N 1
ATOM 646 C CA . ARG A 1 87 ? -0.494 3.534 8.535 1.00 91.94 87 ARG A CA 1
ATOM 647 C C . ARG A 1 87 ? -1.290 2.300 8.948 1.00 91.94 87 ARG A C 1
ATOM 649 O O . ARG A 1 87 ? -1.858 1.595 8.117 1.00 91.94 87 ARG A O 1
ATOM 656 N N . ALA A 1 88 ? -1.381 2.062 10.254 1.00 87.06 88 ALA A N 1
ATOM 657 C CA . ALA A 1 88 ? -2.304 1.070 10.786 1.00 87.06 88 ALA A CA 1
ATOM 658 C C . ALA A 1 88 ? -3.752 1.485 10.504 1.00 87.06 88 ALA A C 1
ATOM 660 O O . ALA A 1 88 ? -4.176 2.591 10.840 1.00 87.06 88 ALA A O 1
ATOM 661 N N . THR A 1 89 ? -4.513 0.576 9.910 1.00 81.00 89 THR A N 1
ATOM 662 C CA . THR A 1 89 ? -5.925 0.795 9.616 1.00 81.00 89 THR A CA 1
ATOM 663 C C . THR A 1 89 ? -6.802 0.141 10.676 1.00 81.00 89 THR A C 1
ATOM 665 O O . THR A 1 89 ? -6.538 -0.982 11.108 1.00 81.00 89 THR A O 1
ATOM 668 N N . LYS A 1 90 ? -7.853 0.845 11.110 1.00 67.31 90 LYS A N 1
ATOM 669 C CA . LYS A 1 90 ? -8.907 0.276 11.970 1.00 67.31 90 LYS A CA 1
ATOM 670 C C . LYS A 1 90 ? -10.003 -0.420 11.161 1.00 67.31 90 LYS A C 1
ATOM 672 O O . LYS A 1 90 ? -10.879 -1.049 11.749 1.00 67.31 90 LYS A O 1
ATOM 677 N N . LYS A 1 91 ? -9.984 -0.295 9.829 1.00 71.81 91 LYS A N 1
ATOM 678 C CA . LYS A 1 91 ? -10.957 -0.958 8.963 1.00 71.81 91 LYS A CA 1
ATOM 679 C C . LYS A 1 91 ? -10.725 -2.466 9.025 1.00 71.81 91 LYS A C 1
ATOM 681 O O . LYS A 1 91 ? -9.610 -2.943 8.814 1.00 71.81 91 LYS A O 1
ATOM 686 N N . ASN A 1 92 ? -11.795 -3.213 9.286 1.00 65.56 92 ASN A N 1
ATOM 687 C CA . ASN A 1 92 ? -11.800 -4.654 9.079 1.00 65.56 92 ASN A CA 1
ATOM 688 C C . ASN A 1 92 ? -11.844 -4.914 7.573 1.00 65.56 92 ASN A C 1
ATOM 690 O O . ASN 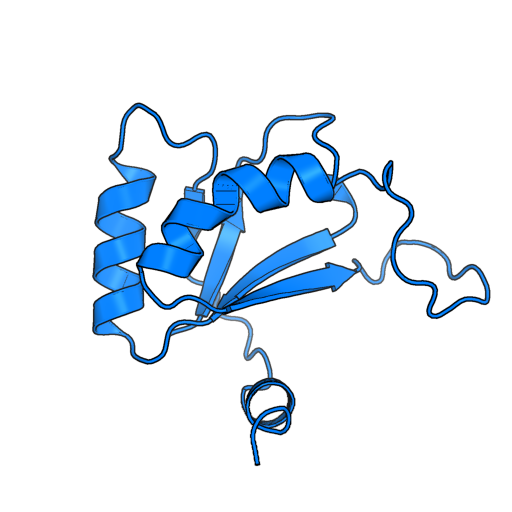A 1 92 ? -12.910 -5.053 6.980 1.00 65.56 92 ASN A O 1
ATOM 694 N N . TYR A 1 93 ? -10.670 -4.933 6.946 1.00 69.81 93 TYR A N 1
ATOM 695 C CA . TYR A 1 93 ? -10.521 -5.522 5.625 1.00 69.81 93 TYR A CA 1
ATOM 696 C C . TYR A 1 93 ? -10.794 -7.016 5.776 1.00 69.81 93 TYR A C 1
ATOM 698 O O . TYR A 1 93 ? -10.094 -7.681 6.539 1.00 69.81 93 TYR A O 1
ATOM 706 N N . ASP A 1 94 ? -11.854 -7.518 5.135 1.00 61.81 94 ASP A N 1
ATOM 707 C CA . ASP A 1 94 ? -12.270 -8.913 5.270 1.00 61.81 94 ASP A CA 1
ATOM 708 C C . ASP A 1 94 ? -11.142 -9.837 4.792 1.00 61.81 94 ASP A C 1
ATOM 710 O O . ASP A 1 94 ? -10.923 -10.053 3.600 1.00 61.81 94 ASP A O 1
ATOM 714 N N . LEU A 1 95 ? -10.366 -10.343 5.750 1.00 59.41 95 LEU A N 1
ATOM 715 C CA . LEU A 1 95 ? -9.202 -11.182 5.482 1.00 59.41 95 LEU A CA 1
ATOM 716 C C . LEU A 1 95 ? -9.610 -12.494 4.803 1.00 59.41 95 LEU A C 1
ATOM 718 O O . LEU A 1 95 ? -8.822 -13.029 4.026 1.00 59.41 95 LEU A O 1
ATOM 722 N N . ARG A 1 96 ? -10.849 -12.964 5.023 1.00 56.97 96 ARG A N 1
ATOM 723 C CA . ARG A 1 96 ? -11.364 -14.202 4.420 1.00 56.97 96 ARG A CA 1
ATOM 724 C C . ARG A 1 96 ? -11.491 -14.067 2.901 1.00 56.97 96 ARG A C 1
ATOM 726 O O . ARG A 1 96 ? -11.268 -15.045 2.190 1.00 56.97 96 ARG A O 1
ATOM 733 N N . VAL A 1 97 ? -11.788 -12.868 2.391 1.00 55.62 97 VAL A N 1
ATOM 734 C CA . VAL A 1 97 ? -11.762 -12.568 0.947 1.00 55.62 97 VAL A CA 1
ATOM 735 C C . VAL A 1 97 ? -10.333 -12.614 0.387 1.00 55.62 97 VAL A C 1
ATOM 737 O O . VAL A 1 97 ? -10.131 -13.109 -0.720 1.00 55.62 97 VAL A O 1
ATOM 740 N N . LEU A 1 98 ? -9.326 -12.163 1.143 1.00 54.38 98 LEU A N 1
ATOM 741 C CA . LEU A 1 98 ? -7.923 -12.192 0.701 1.00 54.38 98 LEU A CA 1
ATOM 742 C C . LEU A 1 98 ? -7.267 -13.582 0.796 1.00 54.38 98 LEU A C 1
ATOM 744 O O . LEU A 1 98 ? -6.347 -13.860 0.018 1.00 54.38 98 LEU A O 1
ATOM 748 N N . GLU A 1 99 ? -7.733 -14.439 1.711 1.00 53.88 99 GLU A N 1
ATOM 749 C CA . GLU A 1 99 ? -7.225 -15.802 1.951 1.00 53.88 99 GLU A CA 1
ATOM 750 C C . GLU A 1 99 ? -7.790 -16.859 0.972 1.00 53.88 99 GLU A C 1
ATOM 752 O O . GLU A 1 99 ? -7.153 -17.887 0.770 1.00 53.88 99 GLU A O 1
ATOM 757 N N . ARG A 1 100 ? -8.904 -16.602 0.259 1.00 49.53 100 ARG A N 1
ATOM 758 C CA . ARG A 1 100 ? -9.474 -17.511 -0.778 1.00 49.53 100 ARG A CA 1
ATOM 759 C C . ARG A 1 100 ? -8.719 -17.548 -2.119 1.00 49.53 100 ARG A C 1
ATOM 761 O O . ARG A 1 100 ? -9.210 -18.145 -3.071 1.00 49.53 100 ARG A O 1
ATOM 768 N N . ALA A 1 101 ? -7.555 -16.910 -2.219 1.00 39.88 101 ALA A N 1
ATOM 769 C CA . ALA A 1 101 ? -6.758 -16.867 -3.450 1.00 39.88 101 ALA A CA 1
ATOM 770 C C . ALA A 1 101 ? -5.561 -17.839 -3.463 1.00 39.88 101 ALA A C 1
ATOM 772 O O . ALA A 1 101 ? -4.732 -17.750 -4.362 1.00 39.88 101 ALA A O 1
ATOM 773 N N . SER A 1 102 ? -5.447 -18.743 -2.488 1.00 36.34 102 SER A N 1
ATOM 774 C CA . SER A 1 102 ? -4.432 -19.801 -2.500 1.00 36.34 102 SER A CA 1
ATOM 775 C C . SER A 1 102 ? -5.057 -21.098 -1.990 1.00 36.34 102 SER A C 1
ATOM 777 O O . SER A 1 102 ? -5.306 -21.244 -0.795 1.00 36.34 102 SER A O 1
ATOM 779 N N . SER A 1 103 ? -5.351 -22.017 -2.905 1.00 37.91 103 SER A N 1
ATOM 780 C CA . SER A 1 103 ? -5.560 -23.446 -2.639 1.00 37.91 103 SER A CA 1
ATOM 781 C C . SER A 1 103 ? -4.573 -24.225 -3.485 1.00 37.91 103 SER A C 1
ATOM 783 O O . SER A 1 103 ? -4.316 -23.760 -4.618 1.00 37.91 103 SER A O 1
#

Solvent-accessible surface area (backbone atoms only — not comparable to full-atom values): 6133 Å² total; per-residue (Å²): 68,54,28,33,58,40,72,64,61,87,87,38,26,40,64,60,50,52,62,66,42,48,65,45,42,75,61,55,24,47,78,42,82,39,73,47,86,85,60,83,83,67,98,58,99,58,79,74,58,82,74,39,52,36,86,58,34,52,39,35,35,40,28,90,40,52,64,51,35,51,52,46,35,53,51,40,58,68,34,95,80,50,66,44,35,59,40,84,55,88,69,82,70,65,58,71,71,68,57,73,78,69,131

pLDDT: mean 78.49, std 16.62, range [36.34, 93.31]

Foldseek 3Di:
DKWWKALADPQDFPVNVVVLCVLLVVLVWDKDWAFDPPPPDDPDPDPDDRRHGSVRTTIMTHHPDPVSVVVSQVCQVPPPPRSIHIHDDPDPPPVVVVVVPDD